Protein AF-A0A962BEX3-F1 (afdb_monomer_lite)

Foldseek 3Di:
DCCPPPPDDPVRVVVPDDQARDDCLVVLVVLLVCVVVDPDADAAEHEYEQQDAPVSVVVSVVSSVVSVHPDYHYDHYDQPPPPPPPVVVCVVVVNDDDDDDDDDDDDDDDDDDPDDPCRDTRRSPD

Sequence (126 aa):
SVQHLPFLTQEEKDVFKTAFEIDQRWIIEHAGDRTPFIDQAQSLNIFLPANVHKRDLHRIHWEAWKKGVKSLYYCRSKSIQRAESDASWKRSQGDAPVPERDKAPELGQQPTADAQPQYEECLACQ

Structure (mmCIF, N/CA/C/O backbone):
data_AF-A0A962BEX3-F1
#
_entry.id   AF-A0A962BEX3-F1
#
loop_
_atom_site.group_PDB
_atom_site.id
_atom_site.type_symbol
_atom_site.label_atom_id
_atom_site.label_alt_id
_atom_site.label_comp_id
_atom_site.label_asym_id
_atom_site.label_entity_id
_atom_site.label_seq_id
_atom_site.pdbx_PDB_ins_code
_atom_site.Cartn_x
_atom_site.Cartn_y
_atom_site.Cartn_z
_atom_site.occupancy
_atom_site.B_iso_or_equiv
_atom_site.auth_seq_id
_atom_site.auth_comp_id
_atom_site.auth_asym_id
_atom_site.auth_atom_id
_atom_site.pdbx_PDB_model_num
ATOM 1 N N . SER A 1 1 ? 15.154 -7.511 -10.119 1.00 91.06 1 SER A N 1
ATOM 2 C CA . SER A 1 1 ? 13.867 -7.933 -10.705 1.00 91.06 1 SER A CA 1
ATOM 3 C C . SER A 1 1 ? 14.115 -9.164 -11.551 1.00 91.06 1 SER A C 1
ATOM 5 O O . SER A 1 1 ? 15.117 -9.159 -12.251 1.00 91.06 1 SER A O 1
ATOM 7 N N . VAL A 1 2 ? 13.247 -10.179 -11.504 1.00 95.31 2 VAL A N 1
ATOM 8 C CA . VAL A 1 2 ? 13.325 -11.377 -12.371 1.00 95.31 2 VAL A CA 1
ATOM 9 C C . VAL A 1 2 ? 12.393 -11.302 -13.590 1.00 95.31 2 VAL A C 1
ATOM 11 O O . VAL A 1 2 ? 12.369 -12.213 -14.411 1.00 95.31 2 VAL A O 1
ATOM 14 N N . GLN A 1 3 ? 11.642 -10.204 -13.747 1.00 95.25 3 GLN A N 1
ATOM 15 C CA . GLN A 1 3 ? 10.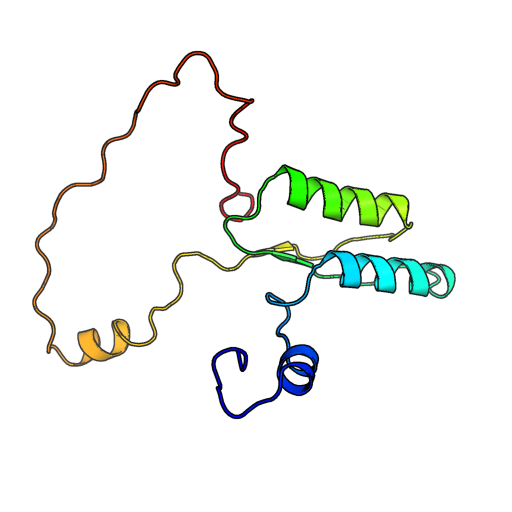585 -10.077 -14.763 1.00 95.25 3 GLN A CA 1
ATOM 16 C C . GLN A 1 3 ? 11.118 -10.166 -16.206 1.00 95.25 3 GLN A C 1
ATOM 18 O O . GLN A 1 3 ? 10.434 -10.652 -17.107 1.00 95.25 3 GLN A O 1
ATOM 23 N N . HIS A 1 4 ? 12.368 -9.747 -16.411 1.00 96.25 4 HIS A N 1
ATOM 24 C CA . HIS A 1 4 ? 13.049 -9.735 -17.706 1.00 96.25 4 HIS A CA 1
ATOM 25 C C . HIS A 1 4 ? 13.578 -11.111 -18.152 1.00 96.25 4 HIS A C 1
ATOM 27 O O . HIS A 1 4 ? 14.014 -11.243 -19.291 1.00 96.25 4 HIS A O 1
ATOM 33 N N . LEU A 1 5 ? 13.568 -12.130 -17.283 1.00 96.31 5 LEU A N 1
ATOM 34 C CA . LEU A 1 5 ? 14.119 -13.449 -17.600 1.00 96.31 5 LEU A CA 1
ATOM 35 C C . LEU A 1 5 ? 13.129 -14.237 -18.478 1.00 96.31 5 LEU A C 1
ATOM 37 O O . LEU A 1 5 ? 12.009 -14.497 -18.037 1.00 96.31 5 LEU A O 1
ATOM 41 N N . PRO A 1 6 ? 13.486 -14.620 -19.717 1.00 96.62 6 PRO A N 1
ATOM 42 C CA . PRO A 1 6 ? 12.539 -15.232 -20.653 1.00 96.62 6 PRO A CA 1
ATOM 43 C C . PRO A 1 6 ? 12.250 -16.709 -20.354 1.00 96.62 6 PRO A C 1
ATOM 45 O O . PRO A 1 6 ? 11.255 -17.236 -20.832 1.00 96.62 6 PRO A O 1
ATOM 48 N N . PHE A 1 7 ? 13.109 -17.373 -19.576 1.00 97.69 7 PHE A N 1
ATOM 49 C CA . PHE A 1 7 ? 12.975 -18.795 -19.249 1.00 97.69 7 PHE A CA 1
ATOM 50 C C . PHE A 1 7 ? 12.036 -19.074 -18.067 1.00 97.69 7 PHE A C 1
ATOM 52 O O . PHE A 1 7 ? 11.724 -20.232 -17.817 1.00 97.69 7 PHE A O 1
ATOM 59 N N . LEU A 1 8 ? 11.612 -18.037 -17.337 1.00 98.00 8 LEU A N 1
ATOM 60 C CA . LEU A 1 8 ? 10.632 -18.164 -16.262 1.00 98.00 8 LEU A CA 1
ATOM 61 C C . LEU A 1 8 ? 9.217 -18.021 -16.819 1.00 98.00 8 LEU A C 1
ATOM 63 O O . LEU A 1 8 ? 8.936 -17.120 -17.618 1.00 98.00 8 LEU A O 1
ATOM 67 N N . THR A 1 9 ? 8.322 -18.871 -16.337 1.00 98.31 9 THR A N 1
ATOM 68 C CA . THR A 1 9 ? 6.881 -18.766 -16.558 1.00 98.31 9 THR A CA 1
ATOM 69 C C . THR A 1 9 ? 6.308 -17.505 -15.900 1.00 98.31 9 THR A C 1
ATOM 71 O O . THR A 1 9 ? 6.938 -16.872 -15.047 1.00 98.31 9 THR A O 1
ATOM 74 N N . GLN A 1 10 ? 5.090 -17.118 -16.291 1.00 97.12 10 GLN A N 1
ATOM 75 C CA . GLN A 1 10 ? 4.422 -15.961 -15.689 1.00 97.12 10 GLN A CA 1
ATOM 76 C C . GLN A 1 10 ? 4.128 -16.181 -14.199 1.00 97.12 10 GLN A C 1
ATOM 78 O O . GLN A 1 10 ? 4.310 -15.262 -13.407 1.00 97.12 10 GLN A O 1
ATOM 83 N N . GLU A 1 11 ? 3.746 -17.401 -13.816 1.00 98.00 11 GLU A N 1
ATOM 84 C CA . GLU A 1 11 ? 3.490 -17.764 -12.421 1.00 98.00 11 GLU A CA 1
ATOM 85 C C . GLU A 1 11 ? 4.745 -17.587 -11.559 1.00 98.00 11 GLU A C 1
ATOM 87 O O . GLU A 1 11 ? 4.709 -16.892 -10.545 1.00 98.00 11 GLU A O 1
ATOM 92 N N . GLU A 1 12 ? 5.888 -18.118 -12.002 1.00 98.00 12 GLU A N 1
ATOM 93 C CA . GLU A 1 12 ? 7.161 -17.948 -11.292 1.00 98.00 12 GLU A CA 1
ATOM 94 C C . GLU A 1 12 ? 7.529 -16.465 -11.161 1.00 98.00 12 GLU A C 1
ATOM 96 O O . GLU A 1 12 ? 7.928 -15.999 -10.092 1.00 98.00 12 GLU A O 1
ATOM 101 N N . LYS A 1 13 ? 7.349 -15.681 -12.228 1.00 98.12 13 LYS A N 1
ATOM 102 C CA . LYS A 1 13 ? 7.589 -14.233 -12.193 1.00 98.12 13 LYS A CA 1
ATOM 103 C C . LYS A 1 13 ? 6.668 -13.510 -11.218 1.00 98.12 13 LYS A C 1
ATOM 105 O O . LYS A 1 13 ? 7.125 -12.583 -10.547 1.00 98.12 13 LYS A O 1
ATOM 110 N N . ASP A 1 14 ? 5.402 -13.906 -11.139 1.00 97.00 14 ASP A N 1
ATOM 111 C CA . ASP A 1 14 ? 4.421 -13.313 -10.234 1.00 97.00 14 ASP A CA 1
ATOM 112 C C . ASP A 1 14 ? 4.760 -13.599 -8.767 1.00 97.00 14 ASP A C 1
ATOM 114 O O . ASP A 1 14 ? 4.684 -12.684 -7.943 1.00 97.00 14 ASP A O 1
ATOM 118 N N . VAL A 1 15 ? 5.226 -14.815 -8.461 1.00 97.44 15 VAL A N 1
ATOM 119 C CA . VAL A 1 15 ? 5.696 -15.217 -7.123 1.00 97.44 15 VAL A CA 1
ATOM 120 C C . VAL A 1 15 ? 6.905 -14.388 -6.672 1.00 97.44 15 VAL A C 1
ATOM 122 O O . VAL A 1 15 ? 7.003 -14.017 -5.503 1.00 97.44 15 VAL A O 1
ATOM 125 N N . PHE A 1 16 ? 7.811 -14.043 -7.591 1.00 97.50 16 PHE A N 1
ATOM 126 C CA . PHE A 1 16 ? 9.047 -13.308 -7.289 1.00 97.50 16 PHE A CA 1
ATOM 127 C C . PHE A 1 16 ? 8.974 -11.794 -7.561 1.00 97.50 16 PHE A C 1
ATOM 129 O O . PHE A 1 16 ? 10.011 -11.136 -7.724 1.00 97.50 16 PHE A O 1
ATOM 136 N N . LYS A 1 17 ? 7.771 -11.204 -7.606 1.00 96.69 17 LYS A N 1
ATOM 137 C CA . LYS A 1 17 ? 7.617 -9.743 -7.696 1.00 96.69 17 LYS A CA 1
ATOM 138 C C . LYS A 1 17 ? 8.266 -9.048 -6.500 1.00 96.69 17 LYS A C 1
ATOM 140 O O . LYS A 1 17 ? 8.046 -9.389 -5.341 1.00 96.69 17 LYS A O 1
ATOM 145 N N . THR A 1 18 ? 9.061 -8.023 -6.785 1.00 95.31 18 THR A N 1
ATOM 146 C CA . THR A 1 18 ? 9.656 -7.157 -5.762 1.00 95.31 18 THR A CA 1
ATOM 147 C C . THR A 1 18 ? 8.624 -6.182 -5.192 1.00 95.31 18 THR A C 1
ATOM 149 O O . THR A 1 18 ? 7.577 -5.939 -5.789 1.00 95.31 18 THR A O 1
ATOM 152 N N . ALA A 1 19 ? 8.942 -5.537 -4.066 1.00 93.31 19 ALA A N 1
ATOM 153 C CA . ALA A 1 19 ? 8.035 -4.600 -3.394 1.00 93.31 19 ALA A CA 1
ATOM 154 C C . ALA A 1 19 ? 7.505 -3.462 -4.296 1.00 93.31 19 ALA A C 1
ATOM 156 O O . ALA A 1 19 ? 6.373 -3.033 -4.117 1.00 93.31 19 ALA A O 1
ATOM 157 N N . PHE A 1 20 ? 8.294 -3.004 -5.277 1.00 91.62 20 PHE A N 1
ATOM 158 C CA . PHE A 1 20 ? 7.891 -1.967 -6.242 1.00 91.62 20 PHE A CA 1
ATOM 159 C C . PHE A 1 20 ? 7.126 -2.504 -7.462 1.00 91.62 20 PHE A C 1
ATOM 161 O O . PHE A 1 20 ? 6.624 -1.713 -8.253 1.00 91.62 20 PHE A O 1
ATOM 168 N N . GLU A 1 21 ? 7.104 -3.821 -7.662 1.00 93.62 21 GLU A N 1
ATOM 169 C CA . GLU A 1 21 ? 6.383 -4.488 -8.757 1.00 93.62 21 GLU A CA 1
ATOM 170 C C . GLU A 1 21 ? 5.017 -5.012 -8.298 1.00 93.62 21 GLU A C 1
ATOM 172 O O . GLU A 1 21 ? 4.145 -5.275 -9.124 1.00 93.62 21 GLU A O 1
ATOM 177 N N . ILE A 1 22 ? 4.824 -5.158 -6.985 1.00 94.81 22 ILE A N 1
ATOM 178 C CA . ILE A 1 22 ? 3.535 -5.485 -6.380 1.00 94.81 22 ILE A CA 1
ATOM 179 C C . ILE A 1 22 ? 2.629 -4.251 -6.416 1.00 94.81 22 ILE A C 1
ATOM 181 O O . ILE A 1 22 ? 3.037 -3.137 -6.080 1.00 94.81 22 ILE A O 1
ATOM 185 N N . ASP A 1 23 ? 1.365 -4.461 -6.777 1.00 93.56 23 ASP A N 1
ATOM 186 C CA . ASP A 1 23 ? 0.332 -3.446 -6.613 1.00 93.56 23 ASP A CA 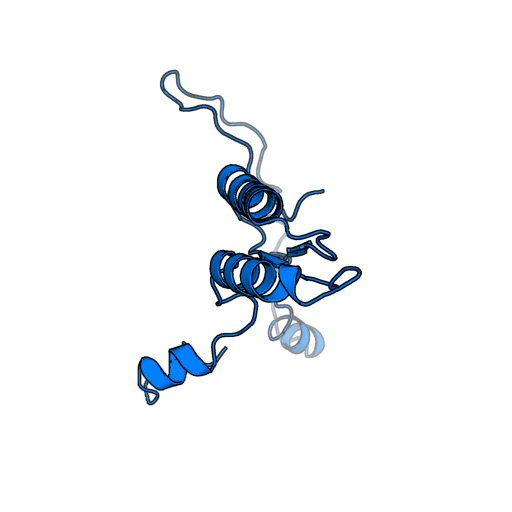1
ATOM 187 C C . ASP A 1 23 ? 0.050 -3.225 -5.123 1.00 93.56 23 ASP A C 1
ATOM 189 O O . ASP A 1 23 ? -0.399 -4.126 -4.411 1.00 93.56 23 ASP A O 1
ATOM 193 N N . GLN A 1 24 ? 0.307 -2.006 -4.651 1.00 95.31 24 GLN A N 1
ATOM 194 C CA . GLN A 1 24 ? 0.213 -1.660 -3.234 1.00 95.31 24 GLN A CA 1
ATOM 195 C C . GLN A 1 24 ? -1.209 -1.781 -2.676 1.00 95.31 24 GLN A C 1
ATOM 197 O O . GLN A 1 24 ? -1.368 -1.922 -1.466 1.00 95.31 24 GLN A O 1
ATOM 202 N N . ARG A 1 25 ? -2.244 -1.801 -3.526 1.00 95.12 25 ARG A N 1
ATOM 203 C CA . ARG A 1 25 ? -3.625 -2.064 -3.093 1.00 95.12 25 ARG A CA 1
ATOM 204 C C . ARG A 1 25 ? -3.769 -3.436 -2.444 1.00 95.12 25 ARG A C 1
ATOM 206 O O . ARG A 1 25 ? -4.466 -3.555 -1.444 1.00 95.12 25 ARG A O 1
ATOM 213 N N . TRP A 1 26 ? -3.039 -4.445 -2.926 1.00 97.06 26 TRP A N 1
ATOM 214 C CA . TRP A 1 26 ? -3.011 -5.757 -2.277 1.00 97.06 26 TRP A CA 1
ATOM 215 C C . TRP A 1 26 ? -2.391 -5.689 -0.886 1.00 97.06 26 TRP A C 1
ATOM 217 O O . TRP A 1 26 ? -2.895 -6.321 0.034 1.00 97.06 26 TRP A O 1
ATOM 227 N N . ILE A 1 27 ? -1.335 -4.897 -0.698 1.00 97.38 27 ILE A N 1
ATOM 228 C CA . ILE A 1 27 ? -0.725 -4.716 0.625 1.00 97.38 27 ILE A CA 1
ATOM 229 C C . ILE A 1 27 ? -1.731 -4.092 1.599 1.00 97.38 27 ILE A C 1
ATOM 231 O O . ILE A 1 27 ? -1.841 -4.546 2.737 1.00 97.38 27 ILE A O 1
ATOM 235 N N . ILE A 1 28 ? -2.501 -3.101 1.141 1.00 98.06 28 ILE A N 1
ATOM 236 C CA . ILE A 1 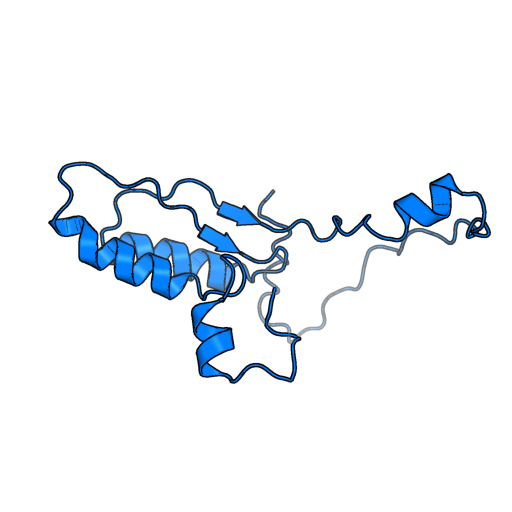28 ? -3.569 -2.479 1.931 1.00 98.06 28 ILE A CA 1
ATOM 237 C C . ILE A 1 28 ? -4.712 -3.460 2.225 1.00 98.06 28 ILE A C 1
ATOM 239 O O . ILE A 1 28 ? -5.189 -3.492 3.357 1.00 98.06 28 ILE A O 1
ATOM 243 N N . GLU A 1 29 ? -5.124 -4.274 1.249 1.00 97.88 29 GLU A N 1
ATOM 244 C CA . GLU A 1 29 ? -6.143 -5.321 1.414 1.00 97.88 29 GLU A CA 1
ATOM 245 C C . GLU A 1 29 ? -5.777 -6.257 2.570 1.00 97.88 29 GLU A C 1
ATOM 247 O O . GLU A 1 29 ? -6.479 -6.308 3.578 1.00 97.88 29 GLU A O 1
ATOM 252 N N . HIS A 1 30 ? -4.606 -6.891 2.480 1.00 98.12 30 HIS A N 1
ATOM 253 C CA . HIS A 1 30 ? -4.134 -7.851 3.477 1.00 98.12 30 HIS A CA 1
ATOM 254 C C . HIS A 1 30 ? -3.871 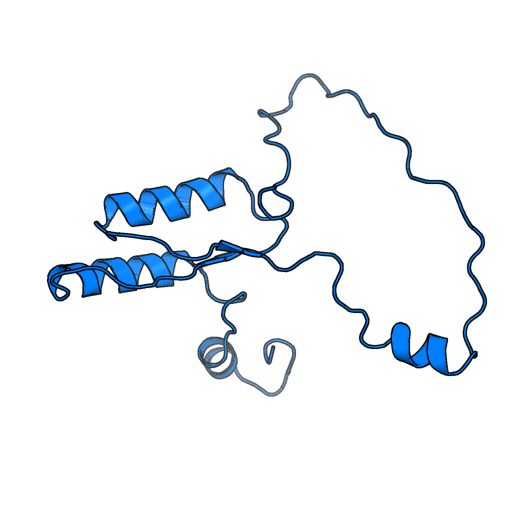-7.187 4.837 1.00 98.12 30 HIS A C 1
ATOM 256 O O . HIS A 1 30 ? -4.072 -7.798 5.889 1.00 98.12 30 HIS A O 1
ATOM 262 N N . ALA A 1 31 ? -3.415 -5.928 4.843 1.00 98.31 31 ALA A N 1
ATOM 263 C CA . ALA A 1 31 ? -3.255 -5.164 6.073 1.00 98.31 31 ALA A CA 1
ATOM 264 C C . ALA A 1 31 ? -4.604 -4.884 6.749 1.00 98.31 31 ALA A C 1
ATOM 266 O O . ALA A 1 31 ? -4.686 -4.975 7.976 1.00 98.31 31 ALA A O 1
ATOM 267 N N . GLY A 1 32 ? -5.644 -4.574 5.972 1.00 98.19 32 GLY A N 1
ATOM 268 C CA . GLY A 1 32 ? -7.016 -4.436 6.453 1.00 98.19 32 GLY A CA 1
ATOM 269 C C . GLY A 1 32 ? -7.522 -5.739 7.062 1.00 98.19 32 GLY A C 1
ATOM 270 O O . GLY A 1 32 ? -7.927 -5.742 8.221 1.00 98.19 32 GLY A O 1
ATOM 271 N N . ASP A 1 33 ? -7.379 -6.855 6.344 1.00 98.38 33 ASP A N 1
ATOM 272 C CA . ASP A 1 33 ? -7.866 -8.171 6.780 1.00 98.38 33 ASP A CA 1
ATOM 273 C C . ASP A 1 33 ? -7.253 -8.629 8.106 1.00 98.38 33 ASP A C 1
ATOM 275 O O . ASP A 1 33 ? -7.944 -9.190 8.956 1.00 98.38 33 ASP A O 1
ATOM 279 N N . ARG A 1 34 ? -5.959 -8.356 8.332 1.00 98.00 34 ARG A N 1
ATOM 280 C CA . ARG A 1 34 ? -5.304 -8.710 9.602 1.00 98.00 34 ARG A CA 1
ATOM 281 C C . ARG A 1 34 ? -5.588 -7.734 10.745 1.00 98.00 34 ARG A C 1
ATOM 283 O O . ARG A 1 34 ? -5.344 -8.077 11.898 1.00 98.00 34 ARG A O 1
ATOM 290 N N . THR A 1 35 ? -6.074 -6.523 10.460 1.00 98.12 35 THR A N 1
ATOM 291 C CA . THR A 1 35 ? -6.236 -5.460 11.470 1.00 98.12 35 THR A CA 1
ATOM 292 C C . THR A 1 35 ? -7.160 -5.838 12.639 1.00 98.12 35 THR A C 1
ATOM 294 O O . THR A 1 35 ? -6.781 -5.535 13.771 1.00 98.12 35 THR A O 1
ATOM 297 N N . PRO A 1 36 ? -8.309 -6.521 12.448 1.00 98.06 36 PRO A N 1
ATOM 298 C CA . PRO A 1 36 ? -9.166 -6.959 13.556 1.00 98.06 36 PRO A CA 1
ATOM 299 C C . PRO A 1 36 ? -8.480 -7.901 14.554 1.00 98.06 36 PRO A C 1
ATOM 301 O O . PRO A 1 36 ? -8.919 -8.005 15.695 1.00 98.06 36 PRO A O 1
ATOM 304 N N . PHE A 1 37 ? -7.402 -8.571 14.140 1.00 98.19 37 PHE A N 1
ATOM 305 C CA . PHE A 1 37 ? -6.642 -9.515 14.960 1.00 98.19 37 PHE A CA 1
ATOM 306 C C . PHE A 1 37 ? -5.416 -8.875 15.639 1.00 98.19 37 PHE A C 1
ATOM 308 O O . PHE A 1 37 ? -4.637 -9.578 16.277 1.00 98.19 37 PHE A O 1
ATOM 315 N N . ILE A 1 38 ? -5.227 -7.556 15.497 1.00 97.81 38 ILE A N 1
ATOM 316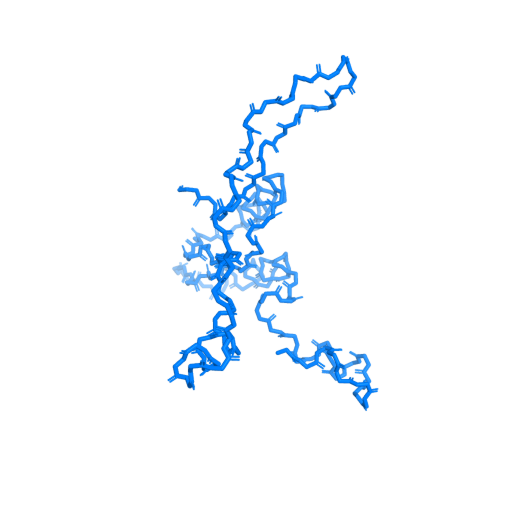 C CA . ILE A 1 38 ? -4.119 -6.792 16.087 1.00 97.81 38 ILE A CA 1
ATOM 317 C C . ILE A 1 38 ? -4.696 -5.772 17.076 1.00 97.81 38 ILE A C 1
ATOM 319 O O . ILE A 1 38 ? -5.449 -4.868 16.701 1.00 97.81 38 ILE A O 1
ATOM 323 N N . ASP A 1 39 ? -4.312 -5.887 18.345 1.00 97.12 39 ASP A N 1
ATOM 324 C CA . ASP A 1 39 ? -4.763 -5.013 19.434 1.00 97.12 39 ASP A CA 1
ATOM 325 C C . ASP A 1 39 ? -4.300 -3.553 19.243 1.00 97.12 39 ASP A C 1
ATOM 327 O O . ASP A 1 39 ? -5.104 -2.620 19.325 1.00 97.12 39 ASP A O 1
ATOM 331 N N . GLN A 1 40 ? -3.037 -3.355 18.864 1.00 97.69 40 GLN A N 1
ATOM 332 C CA . GLN A 1 40 ? -2.419 -2.063 18.565 1.00 97.69 40 GLN A CA 1
ATOM 333 C C . GLN A 1 40 ? -2.373 -1.812 17.055 1.00 97.69 40 GLN A C 1
ATOM 335 O O . GLN A 1 40 ? -3.404 -1.887 16.404 1.00 97.69 40 GLN A O 1
ATOM 340 N N . ALA A 1 41 ? -1.215 -1.501 16.472 1.00 97.19 41 ALA A N 1
ATOM 341 C CA . ALA A 1 41 ? -1.053 -1.204 15.053 1.00 97.19 41 ALA A CA 1
ATOM 342 C C . ALA A 1 41 ? 0.058 -2.056 14.421 1.00 97.19 41 ALA A C 1
ATOM 344 O O . ALA A 1 41 ? 0.689 -2.886 15.069 1.00 97.19 41 ALA A O 1
ATOM 345 N N . GLN A 1 42 ? 0.284 -1.848 13.128 1.00 97.75 42 GLN A N 1
ATOM 346 C CA . GLN A 1 42 ? 1.241 -2.587 12.311 1.00 97.75 42 GLN A CA 1
ATOM 347 C C . GLN A 1 42 ? 2.087 -1.597 11.510 1.00 97.75 42 GLN A C 1
ATOM 349 O O . GLN A 1 42 ? 1.551 -0.701 10.862 1.00 97.75 42 GLN A O 1
ATOM 354 N N . SER A 1 43 ? 3.408 -1.762 11.525 1.00 97.88 43 SER A N 1
ATOM 355 C CA . SER A 1 43 ? 4.310 -0.925 10.727 1.00 97.88 43 SER A CA 1
ATOM 356 C C . SER A 1 43 ? 4.203 -1.301 9.250 1.00 97.88 43 SER A C 1
ATOM 358 O O . SER A 1 43 ? 4.853 -2.242 8.792 1.00 97.88 43 SER A O 1
ATOM 360 N N . LEU A 1 44 ? 3.366 -0.578 8.504 1.00 97.81 44 LEU A N 1
ATOM 361 C CA . LEU A 1 44 ? 3.089 -0.862 7.098 1.00 97.81 44 LEU A CA 1
ATOM 362 C C . LEU A 1 44 ? 3.799 0.132 6.174 1.00 97.81 44 LEU A C 1
ATOM 364 O O . LEU A 1 44 ? 3.436 1.303 6.119 1.00 97.81 44 LEU A O 1
ATOM 368 N N . ASN A 1 45 ? 4.799 -0.336 5.429 1.00 96.94 45 ASN A N 1
ATOM 369 C CA . ASN A 1 45 ? 5.436 0.455 4.375 1.00 96.94 45 ASN A CA 1
ATOM 370 C C . ASN A 1 45 ? 4.694 0.270 3.048 1.00 96.94 45 ASN A C 1
ATOM 372 O O . ASN A 1 45 ? 4.308 -0.851 2.719 1.00 96.94 45 ASN A O 1
ATOM 376 N N . ILE A 1 46 ? 4.580 1.343 2.265 1.00 95.31 46 ILE A N 1
ATOM 377 C CA . ILE A 1 46 ? 4.103 1.305 0.877 1.00 95.31 46 ILE A CA 1
ATOM 378 C C . ILE A 1 46 ? 5.231 1.720 -0.067 1.00 95.31 46 ILE A C 1
ATOM 380 O O . ILE A 1 46 ? 6.049 2.577 0.267 1.00 95.31 46 ILE A O 1
ATOM 384 N N . PHE A 1 47 ? 5.284 1.104 -1.241 1.00 93.94 47 PHE A N 1
ATOM 385 C CA . PHE A 1 47 ? 6.340 1.290 -2.232 1.00 93.94 47 PHE A CA 1
ATOM 386 C C . PHE A 1 47 ? 5.730 1.794 -3.533 1.00 93.94 47 PHE A C 1
ATOM 388 O O . PHE A 1 47 ? 4.989 1.075 -4.197 1.00 93.94 47 PHE A O 1
ATOM 395 N N . LEU A 1 48 ? 6.032 3.034 -3.902 1.00 90.44 48 LEU A N 1
ATOM 396 C CA . LEU A 1 48 ? 5.462 3.673 -5.083 1.00 90.44 48 LEU A CA 1
ATOM 397 C C . LEU A 1 48 ? 6.563 4.113 -6.047 1.00 90.44 48 LEU A C 1
ATOM 399 O O . LEU A 1 48 ? 7.654 4.498 -5.618 1.00 90.44 48 LEU A O 1
ATOM 403 N N . PRO A 1 49 ? 6.328 4.041 -7.365 1.00 86.50 49 PRO A N 1
ATOM 404 C CA . PRO A 1 49 ? 7.255 4.622 -8.322 1.00 86.50 49 PRO A CA 1
ATOM 405 C C . PRO A 1 49 ? 7.299 6.145 -8.141 1.00 86.50 49 PRO A C 1
ATOM 407 O O . PRO A 1 49 ? 6.335 6.747 -7.666 1.00 86.50 49 PRO A O 1
ATOM 410 N N . ALA A 1 50 ? 8.423 6.770 -8.505 1.00 81.50 50 ALA A N 1
ATOM 411 C CA . ALA A 1 50 ? 8.600 8.212 -8.323 1.00 81.50 50 ALA A CA 1
ATOM 412 C C . ALA A 1 50 ? 7.491 9.008 -9.013 1.00 81.50 50 ALA A C 1
ATOM 414 O O . ALA A 1 50 ? 6.937 9.894 -8.385 1.00 81.50 50 ALA A O 1
ATOM 415 N N . ASN A 1 51 ? 7.136 8.618 -10.240 1.00 80.31 51 ASN A N 1
ATOM 416 C CA . ASN A 1 51 ? 6.142 9.244 -11.111 1.00 80.31 51 ASN A CA 1
ATOM 417 C C . ASN A 1 51 ? 4.695 8.781 -10.844 1.00 80.31 51 ASN A C 1
ATOM 419 O O . ASN A 1 51 ? 3.861 8.775 -11.751 1.00 80.31 51 ASN A O 1
ATOM 423 N N . VAL A 1 52 ? 4.379 8.328 -9.625 1.00 86.38 52 VAL A N 1
ATOM 424 C CA . VAL A 1 52 ? 3.010 7.918 -9.282 1.00 86.38 52 VAL A CA 1
ATOM 425 C C . VAL A 1 52 ? 2.047 9.104 -9.403 1.00 86.38 52 VAL A C 1
ATOM 427 O O . VAL A 1 52 ? 2.313 10.201 -8.917 1.00 86.38 52 VAL A O 1
ATOM 430 N N . HIS A 1 53 ? 0.883 8.897 -10.014 1.00 87.44 53 HIS A N 1
ATOM 431 C CA . HIS A 1 53 ? -0.114 9.958 -10.100 1.00 87.44 53 HIS A CA 1
ATOM 432 C C . HIS A 1 53 ? -0.701 10.261 -8.708 1.00 87.44 53 HIS A C 1
ATOM 434 O O . HIS A 1 53 ? -1.079 9.352 -7.964 1.00 87.44 53 HIS A O 1
ATOM 440 N N . LYS A 1 54 ? -0.857 11.546 -8.361 1.00 86.56 54 LYS A N 1
ATOM 441 C CA . LYS A 1 54 ? -1.380 11.996 -7.051 1.00 86.56 54 LYS A CA 1
ATOM 442 C C . LYS A 1 54 ? -2.740 11.377 -6.698 1.00 86.56 54 LYS A C 1
ATOM 444 O O . LYS A 1 54 ? -2.976 11.017 -5.549 1.00 86.56 54 LYS A O 1
ATOM 449 N N . ARG A 1 55 ? -3.618 11.181 -7.690 1.00 90.06 55 ARG A N 1
ATOM 450 C CA . ARG A 1 55 ? -4.895 10.452 -7.524 1.00 90.06 55 ARG A CA 1
ATOM 451 C C . ARG A 1 55 ? -4.695 9.024 -7.011 1.00 90.06 55 ARG A C 1
ATOM 453 O O . ARG A 1 55 ? -5.454 8.584 -6.155 1.00 90.06 55 ARG A O 1
ATOM 460 N N . ASP A 1 56 ? -3.714 8.299 -7.541 1.00 90.19 56 ASP A N 1
ATOM 461 C CA . ASP A 1 56 ? -3.474 6.908 -7.154 1.00 90.19 56 ASP A CA 1
ATOM 462 C C . ASP A 1 56 ? -2.823 6.834 -5.771 1.00 90.19 56 ASP A C 1
ATOM 464 O O . ASP A 1 56 ? -3.243 6.023 -4.948 1.00 90.19 56 ASP A O 1
ATOM 468 N N . LEU A 1 57 ? -1.897 7.753 -5.471 1.00 92.06 57 LEU A N 1
ATOM 469 C CA . LEU A 1 57 ? -1.365 7.943 -4.119 1.00 92.06 57 LEU A CA 1
ATOM 470 C C . LEU A 1 57 ? -2.497 8.190 -3.109 1.00 92.06 57 LEU A C 1
ATOM 472 O O . LEU A 1 57 ? -2.582 7.494 -2.097 1.00 92.06 57 LEU A O 1
ATOM 476 N N . HIS A 1 58 ? -3.387 9.144 -3.400 1.00 94.38 58 HIS A N 1
ATOM 477 C CA . HIS A 1 58 ? -4.542 9.448 -2.559 1.00 94.38 58 HIS A CA 1
ATOM 478 C C . HIS A 1 58 ? -5.456 8.231 -2.400 1.00 94.38 58 HIS A C 1
ATOM 480 O O . HIS A 1 58 ? -5.852 7.911 -1.283 1.00 94.38 58 HIS A O 1
ATOM 486 N N . ARG A 1 59 ? -5.765 7.518 -3.493 1.00 95.19 59 ARG A N 1
ATOM 487 C CA . ARG A 1 59 ? -6.626 6.330 -3.448 1.00 95.19 59 ARG A CA 1
ATOM 488 C C . ARG A 1 59 ? -6.068 5.260 -2.509 1.00 95.19 59 ARG A C 1
ATOM 490 O O . ARG A 1 59 ? -6.835 4.725 -1.722 1.00 95.19 59 ARG A O 1
ATOM 497 N N . ILE A 1 60 ? -4.761 4.999 -2.536 1.00 95.75 60 ILE A N 1
ATOM 498 C CA . ILE A 1 60 ? -4.119 4.014 -1.647 1.00 95.75 60 ILE A CA 1
ATOM 499 C C . ILE A 1 60 ? -4.281 4.406 -0.172 1.00 95.75 60 ILE A C 1
ATOM 501 O O . ILE A 1 60 ? -4.655 3.574 0.653 1.00 95.75 60 ILE A O 1
ATOM 505 N N . HIS A 1 61 ? -4.048 5.677 0.166 1.00 96.69 61 HIS A N 1
ATOM 506 C CA . HIS A 1 61 ? -4.203 6.165 1.541 1.00 96.69 61 HIS A CA 1
ATOM 507 C C . HIS A 1 61 ? -5.671 6.148 1.989 1.00 96.69 61 HIS A C 1
ATOM 509 O O . HIS A 1 61 ? -5.983 5.740 3.107 1.00 96.69 61 HIS A O 1
ATOM 515 N N . TRP A 1 62 ? -6.578 6.543 1.097 1.00 97.62 62 TRP A N 1
ATOM 516 C CA . TRP A 1 62 ? -8.017 6.510 1.333 1.00 97.62 62 TRP A CA 1
ATOM 517 C C . TRP A 1 62 ? -8.534 5.086 1.564 1.00 97.62 62 TRP A C 1
ATOM 519 O O . TRP A 1 62 ? -9.310 4.852 2.488 1.00 97.62 62 TRP A O 1
ATOM 529 N N . GLU A 1 63 ? -8.090 4.118 0.760 1.00 97.69 63 GLU A N 1
ATOM 530 C CA . GLU A 1 63 ? -8.439 2.705 0.923 1.00 97.69 63 GLU A CA 1
ATOM 531 C C . GLU A 1 63 ? -7.925 2.142 2.252 1.00 97.69 63 GLU A C 1
ATOM 533 O O . GLU A 1 63 ? -8.663 1.417 2.920 1.00 97.69 63 GLU A O 1
ATOM 538 N N . ALA A 1 64 ? -6.717 2.526 2.680 1.00 98.00 64 ALA A N 1
ATOM 539 C CA . ALA A 1 64 ? -6.166 2.125 3.974 1.00 98.00 64 ALA A CA 1
ATOM 540 C C . ALA A 1 64 ? -7.042 2.608 5.139 1.00 98.00 64 ALA A C 1
ATOM 542 O O . ALA A 1 64 ? -7.425 1.807 5.995 1.00 98.00 64 ALA A O 1
ATOM 543 N N . TRP A 1 65 ? -7.433 3.887 5.122 1.00 98.00 65 TRP A N 1
ATOM 544 C CA . TRP A 1 65 ? -8.367 4.445 6.102 1.00 98.00 65 TRP A CA 1
ATOM 545 C C . TRP A 1 65 ? -9.720 3.726 6.071 1.00 98.00 65 TRP A C 1
ATOM 547 O O . TRP A 1 65 ? -10.212 3.284 7.109 1.00 98.00 65 TRP A O 1
ATOM 557 N N . LYS A 1 66 ? -10.297 3.540 4.878 1.00 98.12 66 LYS A N 1
ATOM 558 C CA . LYS A 1 66 ? -11.604 2.891 4.706 1.00 98.12 66 LYS A CA 1
ATOM 559 C C . LYS A 1 66 ? -11.618 1.448 5.226 1.00 98.12 66 LYS A C 1
ATOM 561 O O . LYS A 1 66 ? -12.643 0.997 5.728 1.00 98.12 66 LYS A O 1
ATOM 566 N N . LYS A 1 67 ? -10.499 0.728 5.114 1.00 97.31 67 LYS A N 1
ATOM 567 C CA . LYS A 1 67 ? -10.329 -0.646 5.617 1.00 97.31 67 LYS A CA 1
ATOM 568 C C . LYS A 1 67 ? -9.952 -0.731 7.097 1.00 97.31 67 LYS A C 1
ATOM 570 O O . LYS A 1 67 ? -9.759 -1.828 7.610 1.00 97.31 67 LYS A O 1
ATOM 575 N N . GLY A 1 68 ? -9.848 0.402 7.786 1.00 97.31 68 GLY A N 1
ATOM 576 C CA . GLY A 1 68 ? -9.534 0.449 9.209 1.00 97.31 68 GLY A CA 1
ATOM 577 C C . GLY A 1 68 ? -8.055 0.247 9.535 1.00 97.31 68 GLY A C 1
ATOM 578 O O . GLY A 1 68 ? -7.731 0.053 10.704 1.00 97.31 68 GLY A O 1
ATOM 579 N N . VAL A 1 69 ? -7.146 0.313 8.552 1.00 98.06 69 VAL A N 1
ATOM 580 C CA . VAL A 1 69 ? -5.700 0.243 8.808 1.00 98.06 69 VAL A CA 1
ATOM 581 C C . VAL A 1 69 ? -5.305 1.417 9.706 1.00 98.06 69 VAL A C 1
ATOM 583 O O . VAL A 1 69 ? -5.443 2.580 9.333 1.00 98.06 69 VAL A O 1
ATOM 586 N N . LYS A 1 70 ? -4.815 1.105 10.911 1.00 97.75 70 LYS A N 1
ATOM 587 C CA . LYS A 1 70 ? -4.606 2.092 11.985 1.00 97.75 70 LYS A CA 1
ATOM 588 C C . LYS A 1 70 ? -3.447 3.062 11.723 1.00 97.75 70 LYS A C 1
ATOM 590 O O . LYS A 1 70 ? -3.472 4.178 12.233 1.00 97.75 70 LYS A O 1
ATOM 595 N N . SER A 1 71 ? -2.433 2.656 10.957 1.00 97.00 71 SER A N 1
ATOM 596 C CA . SER A 1 71 ? -1.310 3.520 10.575 1.00 97.00 71 SER A CA 1
ATOM 597 C C . SER A 1 71 ? -0.612 3.050 9.295 1.00 97.00 71 SER A C 1
ATOM 599 O O . SER A 1 71 ? -0.618 1.867 8.953 1.00 97.00 71 SER A O 1
ATOM 601 N N . LEU A 1 72 ? 0.019 4.001 8.602 1.00 97.38 72 LEU A N 1
ATOM 602 C CA . LEU A 1 72 ? 1.004 3.767 7.545 1.00 97.38 72 LEU A CA 1
ATOM 603 C C . LEU A 1 72 ? 2.353 4.299 8.031 1.00 97.38 72 LEU A C 1
ATOM 605 O O . LEU A 1 72 ? 2.394 5.293 8.754 1.00 97.38 72 LEU A O 1
ATOM 609 N N . TYR A 1 73 ? 3.441 3.626 7.664 1.00 96.19 73 TYR A N 1
ATOM 610 C CA . TYR A 1 73 ? 4.780 3.955 8.141 1.00 96.19 73 TYR A CA 1
ATOM 611 C C . TYR A 1 73 ? 5.565 4.785 7.119 1.00 96.19 73 TYR A C 1
ATOM 613 O O . TYR A 1 73 ? 5.427 6.004 7.102 1.00 96.19 73 TYR A O 1
ATOM 621 N N . TYR A 1 74 ? 6.370 4.167 6.248 1.00 94.81 74 TYR A N 1
ATOM 622 C CA . TYR A 1 74 ? 7.049 4.896 5.174 1.00 94.81 74 TYR A CA 1
ATOM 623 C C . TYR A 1 74 ? 6.335 4.749 3.834 1.00 94.81 74 TYR A C 1
ATOM 625 O O . TYR A 1 74 ? 6.035 3.637 3.397 1.00 94.81 74 TYR A O 1
ATOM 633 N N . CYS A 1 75 ? 6.200 5.871 3.126 1.00 91.69 75 CYS A N 1
ATOM 634 C CA . CYS A 1 75 ? 6.019 5.886 1.681 1.00 91.69 75 CYS A CA 1
ATOM 635 C C . CYS A 1 75 ? 7.401 5.882 1.017 1.00 91.69 75 CYS A C 1
ATOM 637 O O . CYS A 1 75 ? 8.133 6.870 1.051 1.00 91.69 75 CYS A O 1
ATOM 639 N N . ARG A 1 76 ? 7.803 4.734 0.472 1.00 89.19 76 ARG A N 1
ATOM 640 C CA . ARG A 1 76 ? 9.098 4.542 -0.181 1.00 89.19 76 ARG A CA 1
ATOM 641 C C . ARG A 1 76 ? 8.953 4.799 -1.673 1.00 89.19 76 ARG A C 1
ATOM 643 O O . ARG A 1 76 ? 8.276 4.047 -2.369 1.00 89.19 76 ARG A O 1
ATOM 650 N N . SER A 1 77 ? 9.638 5.821 -2.163 1.00 84.12 77 SER A N 1
ATOM 651 C CA . SER A 1 77 ? 9.769 6.097 -3.588 1.00 84.12 77 SER A CA 1
ATOM 652 C C . SER A 1 77 ? 11.116 5.607 -4.121 1.00 84.12 77 SER A C 1
ATOM 654 O O . SER A 1 77 ? 12.134 5.624 -3.423 1.00 84.12 77 SER A O 1
ATOM 656 N N . LYS A 1 78 ? 11.147 5.164 -5.381 1.00 71.12 78 LYS A N 1
ATOM 657 C CA . LYS A 1 78 ? 12.410 5.081 -6.131 1.00 71.12 78 LYS A CA 1
ATOM 658 C C . LYS A 1 78 ? 12.781 6.492 -6.570 1.00 71.12 78 LYS A C 1
ATOM 660 O O . LYS A 1 78 ? 11.941 7.156 -7.165 1.00 71.12 78 LYS A O 1
ATOM 665 N N . SER A 1 79 ? 14.013 6.944 -6.337 1.00 61.91 79 SER A N 1
ATOM 666 C CA . SER A 1 79 ? 14.484 8.150 -7.022 1.00 61.91 79 SER A CA 1
ATOM 667 C C . SER A 1 79 ? 14.664 7.836 -8.508 1.00 61.91 79 SER A C 1
ATOM 669 O O . SER A 1 79 ? 15.190 6.782 -8.867 1.00 61.91 79 SER A O 1
ATOM 671 N N . ILE A 1 80 ? 14.256 8.757 -9.384 1.00 57.19 80 ILE A N 1
ATOM 672 C CA . ILE A 1 80 ? 14.524 8.657 -10.830 1.00 57.19 80 ILE A CA 1
ATOM 673 C C . ILE A 1 80 ? 16.047 8.632 -11.108 1.00 57.19 80 ILE A C 1
ATOM 675 O O . ILE A 1 80 ? 16.484 8.103 -12.123 1.00 57.19 80 ILE A O 1
ATOM 679 N N . GLN A 1 81 ? 16.871 9.131 -10.177 1.00 50.31 81 GLN A N 1
ATOM 680 C CA . GLN A 1 81 ? 18.315 9.345 -10.343 1.00 50.31 81 GLN A CA 1
ATOM 681 C C . GLN A 1 81 ? 19.256 8.281 -9.747 1.00 50.31 81 GLN A C 1
ATOM 683 O O . GLN A 1 81 ? 20.448 8.547 -9.608 1.00 50.31 81 GLN A O 1
ATOM 688 N N . ARG A 1 82 ? 18.812 7.067 -9.404 1.00 48.81 82 ARG A N 1
ATOM 689 C CA . ARG A 1 82 ? 19.769 6.002 -9.035 1.00 48.81 82 ARG A CA 1
ATOM 690 C C . ARG A 1 82 ? 19.713 4.795 -9.957 1.00 48.81 82 ARG A C 1
ATOM 692 O O . ARG A 1 82 ? 19.095 3.781 -9.654 1.00 48.81 82 ARG A O 1
ATOM 699 N N . ALA A 1 83 ? 20.490 4.922 -11.030 1.00 43.47 83 ALA A N 1
ATOM 700 C CA . ALA A 1 83 ? 21.209 3.834 -11.681 1.00 43.47 83 ALA A CA 1
ATOM 701 C C . ALA A 1 83 ? 22.623 4.318 -12.072 1.00 43.47 83 ALA A C 1
ATOM 703 O O . ALA A 1 83 ? 23.032 4.253 -13.227 1.00 43.47 83 ALA A O 1
ATOM 704 N N . GLU A 1 84 ? 23.396 4.829 -11.108 1.00 50.88 84 GLU A N 1
ATOM 705 C CA . GLU A 1 84 ? 24.858 4.843 -11.246 1.00 50.88 84 GLU A CA 1
ATOM 706 C C . GLU A 1 84 ? 25.388 3.444 -10.920 1.00 50.88 84 GLU A C 1
ATOM 708 O O . GLU A 1 84 ? 25.908 3.211 -9.833 1.00 50.88 84 GLU A O 1
ATOM 713 N N . SER A 1 85 ? 25.204 2.485 -11.828 1.00 60.62 85 SER A N 1
ATOM 714 C CA . SER A 1 85 ? 25.795 1.149 -11.655 1.00 60.62 85 SER A CA 1
ATOM 715 C C . SER A 1 85 ? 26.670 0.681 -12.817 1.00 60.62 85 SER A C 1
ATOM 717 O O . SER A 1 85 ? 27.518 -0.162 -12.577 1.00 60.62 85 SER A O 1
ATOM 719 N N . ASP A 1 86 ? 26.603 1.307 -13.999 1.00 54.03 86 ASP A N 1
ATOM 720 C CA . ASP A 1 86 ? 27.584 1.070 -15.083 1.00 54.03 86 ASP A CA 1
ATOM 721 C C . ASP A 1 86 ? 28.376 2.331 -15.477 1.00 54.03 86 ASP A C 1
ATOM 723 O O . ASP A 1 86 ? 29.552 2.261 -15.841 1.00 54.03 86 ASP A O 1
ATOM 727 N N . ALA A 1 87 ? 27.763 3.515 -15.375 1.00 52.19 87 ALA A N 1
ATOM 728 C CA . ALA A 1 87 ? 28.393 4.782 -15.763 1.00 52.19 87 ALA A CA 1
ATOM 729 C C . ALA A 1 87 ? 29.429 5.295 -14.743 1.00 52.19 87 ALA A C 1
ATOM 731 O O . ALA A 1 87 ? 30.341 6.040 -15.102 1.00 52.19 87 ALA A O 1
ATOM 732 N N . SER A 1 88 ? 29.302 4.932 -13.463 1.00 50.88 88 SER A N 1
ATOM 733 C CA . SER A 1 88 ? 30.274 5.276 -12.413 1.00 50.88 88 SER A CA 1
ATOM 734 C C . SER A 1 88 ? 31.560 4.453 -12.551 1.00 50.88 88 SER A C 1
ATOM 736 O O . SER A 1 88 ? 32.644 5.028 -12.516 1.00 50.88 88 SER A O 1
ATOM 738 N N . TRP A 1 89 ? 31.441 3.150 -12.830 1.00 48.91 89 TRP A N 1
ATOM 739 C CA . TRP A 1 89 ? 32.575 2.250 -13.073 1.00 48.91 89 TRP A CA 1
ATOM 740 C C . TRP A 1 89 ? 33.392 2.641 -14.316 1.00 48.91 89 TRP A C 1
ATOM 742 O O . TRP A 1 89 ? 34.621 2.720 -14.261 1.00 48.91 89 TRP A O 1
ATOM 752 N N . LYS A 1 90 ? 32.721 2.973 -15.430 1.00 51.56 90 LYS A N 1
ATOM 753 C CA . LYS A 1 90 ? 33.400 3.433 -16.656 1.00 51.56 90 LYS A CA 1
ATOM 754 C C . LYS A 1 90 ? 34.095 4.790 -16.482 1.00 51.56 90 LYS A C 1
ATOM 756 O O . LYS A 1 90 ? 35.165 4.995 -17.044 1.00 51.56 90 LYS A O 1
ATOM 761 N N . ARG A 1 91 ? 33.547 5.694 -15.656 1.00 52.88 91 ARG A N 1
ATOM 762 C CA . ARG A 1 91 ? 34.194 6.980 -15.322 1.00 52.88 91 ARG A CA 1
ATOM 763 C C . ARG A 1 91 ? 35.432 6.815 -14.441 1.00 52.88 91 ARG A C 1
ATOM 765 O O . ARG A 1 91 ? 36.394 7.545 -14.641 1.00 52.88 91 ARG A O 1
ATOM 772 N N . SER A 1 92 ? 35.450 5.844 -13.525 1.00 53.84 92 SER A N 1
ATOM 773 C CA . SER A 1 92 ? 36.645 5.543 -12.720 1.00 53.84 92 SER A CA 1
ATOM 774 C C . SER A 1 92 ? 37.804 4.932 -13.517 1.00 53.84 92 SER A C 1
ATOM 776 O O . SER A 1 92 ? 38.932 4.972 -13.038 1.00 53.84 92 SER A O 1
ATOM 778 N N . GLN A 1 93 ? 37.550 4.401 -14.720 1.00 53.34 93 GLN A N 1
ATOM 779 C CA . GLN A 1 93 ? 38.588 3.852 -15.605 1.00 53.34 93 GLN A CA 1
ATOM 780 C C . GLN A 1 93 ? 39.047 4.818 -16.714 1.00 53.34 93 GLN A C 1
ATOM 782 O O . GLN A 1 93 ? 39.927 4.466 -17.486 1.00 53.34 93 GLN A O 1
ATOM 787 N N . GLY A 1 94 ? 38.510 6.044 -16.782 1.00 51.66 94 GLY A N 1
ATOM 788 C CA . GLY A 1 94 ? 38.996 7.081 -17.707 1.00 51.66 94 GLY A CA 1
ATOM 789 C C . GLY A 1 94 ? 38.611 6.915 -19.186 1.00 51.66 94 GLY A C 1
ATOM 790 O O . GLY A 1 94 ? 38.994 7.753 -19.994 1.00 51.66 94 GLY A O 1
ATOM 791 N N . ASP A 1 95 ? 37.812 5.908 -19.543 1.00 55.12 95 ASP A N 1
ATOM 792 C CA . ASP A 1 95 ? 37.515 5.539 -20.942 1.00 55.12 95 ASP A CA 1
ATOM 793 C C . ASP A 1 95 ? 36.236 6.177 -21.531 1.00 55.12 95 ASP A C 1
ATOM 795 O O . ASP A 1 95 ? 35.666 5.677 -22.502 1.00 55.12 95 ASP A O 1
ATOM 799 N N . ALA A 1 96 ? 35.742 7.288 -20.972 1.00 51.00 96 ALA A N 1
ATOM 800 C CA . ALA A 1 96 ? 34.568 7.985 -21.509 1.00 51.00 96 ALA A CA 1
ATOM 801 C C . ALA A 1 96 ? 34.899 9.437 -21.908 1.00 51.00 96 ALA A C 1
ATOM 803 O O . ALA A 1 96 ? 35.401 10.186 -21.065 1.00 51.00 96 ALA A O 1
ATOM 804 N N . PRO A 1 97 ? 34.584 9.874 -23.147 1.00 50.50 97 PRO A N 1
ATOM 805 C CA . PRO A 1 97 ? 34.712 11.275 -23.521 1.00 50.50 97 PRO A CA 1
ATOM 806 C C . PRO A 1 97 ? 33.759 12.132 -22.682 1.00 50.50 97 PRO A C 1
ATOM 808 O O . PRO A 1 97 ? 32.602 11.767 -22.463 1.00 50.50 97 PRO A O 1
ATOM 811 N N . VAL A 1 98 ? 34.257 13.273 -22.206 1.00 45.00 98 VAL A N 1
ATOM 812 C CA . VAL A 1 98 ? 33.485 14.262 -21.445 1.00 45.00 98 VAL A CA 1
ATOM 813 C C . VAL A 1 98 ? 32.414 14.856 -22.368 1.00 45.00 98 VAL A C 1
ATOM 815 O O . VAL A 1 98 ? 32.785 15.441 -23.385 1.00 45.00 98 VAL A O 1
ATOM 818 N N . PRO A 1 99 ? 31.107 14.737 -22.066 1.00 46.38 99 PRO A N 1
ATOM 819 C CA . PRO A 1 99 ? 30.098 15.426 -22.852 1.00 46.38 99 PRO A CA 1
ATOM 820 C C . PRO A 1 99 ? 30.127 16.923 -22.520 1.00 46.38 99 PRO A C 1
ATOM 822 O O . PRO A 1 99 ? 30.168 17.330 -21.354 1.00 46.38 99 PRO A O 1
ATOM 825 N N . GLU A 1 100 ? 30.137 17.731 -23.574 1.00 40.06 100 GLU A N 1
ATOM 826 C CA . GLU A 1 100 ? 30.056 19.186 -23.539 1.00 40.06 100 GLU A CA 1
ATOM 827 C C . GLU A 1 100 ? 28.746 19.624 -22.860 1.00 40.06 100 GLU A C 1
ATOM 829 O O . GLU A 1 100 ? 27.705 18.979 -22.995 1.00 40.06 100 GLU A O 1
ATOM 834 N N . ARG A 1 101 ? 28.810 20.681 -22.039 1.00 43.81 101 ARG A N 1
ATOM 835 C CA . ARG A 1 101 ? 27.661 21.212 -21.289 1.00 43.81 101 ARG A CA 1
ATOM 836 C C . ARG A 1 101 ? 26.672 21.877 -22.245 1.00 43.81 101 ARG A C 1
ATOM 838 O O . ARG A 1 101 ? 26.649 23.101 -22.360 1.00 43.81 101 ARG A O 1
ATOM 845 N N . ASP A 1 102 ? 25.805 21.084 -22.853 1.00 37.03 102 ASP A N 1
ATOM 846 C CA . ASP A 1 102 ? 24.623 21.607 -23.521 1.00 37.03 102 ASP A CA 1
ATOM 847 C C . ASP A 1 102 ? 23.514 21.885 -22.497 1.00 37.03 102 ASP A C 1
ATOM 849 O O . ASP A 1 102 ? 22.975 20.998 -21.839 1.00 37.03 102 ASP A O 1
ATOM 853 N N . LYS A 1 103 ? 23.300 23.193 -22.327 1.00 35.00 103 LYS A N 1
ATOM 854 C CA . LYS A 1 103 ? 22.145 23.953 -21.824 1.00 35.00 103 LYS A CA 1
ATOM 855 C C . LYS A 1 103 ? 21.039 23.167 -21.101 1.00 35.00 103 LYS A C 1
ATOM 857 O O . LYS A 1 103 ? 20.392 22.282 -21.649 1.00 35.00 103 LYS A O 1
ATOM 862 N N . ALA A 1 104 ? 20.750 23.623 -19.880 1.00 34.53 104 ALA A N 1
ATOM 863 C CA . ALA A 1 104 ? 19.546 23.277 -19.132 1.00 34.53 104 ALA A CA 1
ATOM 864 C C . ALA A 1 104 ? 18.277 23.440 -20.000 1.00 34.53 104 ALA A C 1
ATOM 866 O O . ALA A 1 104 ? 18.198 24.413 -20.753 1.00 34.53 104 ALA A O 1
ATOM 867 N N . PRO A 1 105 ? 17.282 22.541 -19.897 1.00 39.69 105 PRO A N 1
ATOM 868 C CA . PRO A 1 105 ? 16.031 22.707 -20.623 1.00 39.69 105 PRO A CA 1
ATOM 869 C C . PRO A 1 105 ? 15.254 23.906 -20.061 1.00 39.69 105 PRO A C 1
ATOM 871 O O . PRO A 1 105 ? 15.069 24.033 -18.849 1.00 39.69 105 PRO A O 1
ATOM 874 N N . GLU A 1 106 ? 14.835 24.798 -20.959 1.00 34.06 106 GLU A N 1
ATOM 875 C CA . GLU A 1 106 ? 14.031 25.979 -20.652 1.00 34.06 106 GLU A CA 1
ATOM 876 C C . GLU A 1 106 ? 12.654 25.597 -20.090 1.00 34.06 106 GLU A C 1
ATOM 878 O O . GLU A 1 106 ? 11.957 24.715 -20.593 1.00 34.06 106 GLU A O 1
ATOM 883 N N . LEU A 1 107 ? 12.274 26.305 -19.027 1.00 36.97 107 LEU A N 1
ATOM 884 C CA . LEU A 1 107 ? 10.955 26.292 -18.411 1.00 36.97 107 LEU A CA 1
ATOM 885 C C . LEU A 1 107 ? 9.933 26.989 -19.327 1.00 36.97 107 LEU A C 1
ATOM 887 O O . LEU A 1 107 ? 10.140 28.140 -19.704 1.00 36.97 107 LEU A O 1
ATOM 891 N N . GLY A 1 108 ? 8.780 26.354 -19.553 1.00 42.06 108 GLY A N 1
ATOM 892 C CA . GLY A 1 108 ? 7.535 27.056 -19.883 1.00 42.06 108 GLY A CA 1
ATOM 893 C C . GLY A 1 108 ? 6.920 26.718 -21.240 1.00 42.06 108 GLY A C 1
ATOM 894 O O . GLY A 1 108 ? 7.253 27.317 -22.256 1.00 42.06 108 GLY A O 1
ATOM 895 N N . GLN A 1 109 ? 5.914 25.842 -21.235 1.00 40.47 109 GLN A N 1
ATOM 896 C CA . GLN A 1 109 ? 4.869 25.833 -22.261 1.00 40.47 109 GLN A CA 1
ATOM 897 C C . GLN A 1 109 ? 3.523 26.094 -21.575 1.00 40.47 109 GLN A C 1
ATOM 899 O O . GLN A 1 109 ? 3.187 25.452 -20.581 1.00 40.47 109 GLN A O 1
ATOM 904 N N . GLN A 1 110 ? 2.803 27.104 -22.067 1.00 36.28 110 GLN A N 1
ATOM 905 C CA . GLN A 1 110 ? 1.495 27.538 -21.567 1.00 36.28 110 GLN A CA 1
ATOM 906 C C . GLN A 1 110 ? 0.401 26.507 -21.914 1.00 36.28 110 GLN A C 1
ATOM 908 O O . GLN A 1 110 ? 0.469 25.902 -22.986 1.00 36.28 110 GLN A O 1
ATOM 913 N N . PRO A 1 111 ? -0.619 26.307 -21.056 1.00 38.44 111 PRO A N 1
ATOM 914 C CA . PRO A 1 111 ? -1.643 25.291 -21.283 1.00 38.44 111 PRO A CA 1
ATOM 915 C C . PRO A 1 111 ? -2.656 25.712 -22.359 1.00 38.44 111 PRO A C 1
ATOM 917 O O . PRO A 1 111 ? -3.091 26.862 -22.420 1.00 38.44 111 PRO A O 1
ATOM 920 N N . THR A 1 112 ? -3.057 24.749 -23.190 1.00 35.62 112 THR A N 1
ATOM 921 C CA . THR A 1 112 ? -4.161 24.857 -24.154 1.00 35.62 112 THR A CA 1
ATOM 922 C C . THR A 1 112 ? -5.518 24.621 -23.471 1.00 35.62 112 THR A C 1
ATOM 924 O O . THR A 1 112 ? -5.614 23.941 -22.450 1.00 35.62 112 THR A O 1
ATOM 927 N N . ALA A 1 113 ? -6.575 25.218 -24.032 1.00 41.94 113 ALA A N 1
ATOM 928 C CA . ALA A 1 113 ? -7.867 25.490 -23.387 1.00 41.94 113 ALA A CA 1
ATOM 929 C C . ALA A 1 113 ? -8.798 24.283 -23.109 1.00 41.94 113 ALA A C 1
ATOM 931 O O . ALA A 1 113 ? -9.915 24.500 -22.655 1.00 41.94 113 ALA A O 1
ATOM 932 N N . ASP A 1 114 ? -8.347 23.039 -23.301 1.00 43.25 114 ASP A N 1
ATOM 933 C CA . ASP A 1 114 ? -9.151 21.817 -23.080 1.00 43.25 114 ASP A CA 1
ATOM 934 C C . ASP A 1 114 ? -8.494 20.812 -22.110 1.00 43.25 114 ASP A C 1
ATOM 936 O O . ASP A 1 114 ? -8.818 19.621 -22.083 1.00 43.25 114 ASP A O 1
ATOM 940 N N . ALA A 1 115 ? -7.545 21.262 -21.287 1.00 44.69 115 ALA A N 1
ATOM 941 C CA . ALA A 1 115 ? -6.843 20.381 -20.363 1.00 44.69 115 ALA A CA 1
ATOM 942 C C . ALA A 1 115 ? -7.679 20.090 -19.099 1.00 44.69 115 ALA A C 1
ATOM 944 O O . ALA A 1 115 ? -7.985 20.985 -18.308 1.00 44.69 115 ALA A O 1
ATOM 945 N N . GLN A 1 116 ? -7.996 18.807 -18.871 1.00 42.03 116 GLN A N 1
ATOM 946 C CA . GLN A 1 116 ? -8.325 18.269 -17.540 1.00 42.03 116 GLN A CA 1
ATOM 947 C C . GLN A 1 116 ? -7.326 18.823 -16.509 1.00 42.03 116 GLN A C 1
ATOM 949 O O . GLN A 1 116 ? -6.155 18.969 -16.869 1.00 42.03 116 GLN A O 1
ATOM 954 N N . PRO A 1 117 ? -7.729 19.116 -15.252 1.00 44.06 117 PRO A N 1
ATOM 955 C CA . PRO A 1 117 ? -6.845 19.761 -14.286 1.00 44.06 117 PRO A CA 1
ATOM 956 C C . PRO A 1 117 ? -5.549 18.961 -14.171 1.00 44.06 117 PRO A C 1
ATOM 958 O O . PRO A 1 117 ? -5.546 17.827 -13.684 1.00 44.06 117 PRO A O 1
ATOM 961 N N . GLN A 1 118 ? -4.465 19.541 -14.687 1.00 48.31 118 GLN A N 1
ATOM 962 C CA . GLN A 1 118 ? -3.164 18.902 -14.763 1.00 48.31 118 GLN A CA 1
ATOM 963 C C . GLN A 1 118 ? -2.596 18.850 -13.352 1.00 48.31 118 GLN A C 1
ATOM 965 O O . GLN A 1 118 ? -1.952 19.775 -12.865 1.00 48.31 118 GLN A O 1
ATOM 970 N N . TYR A 1 119 ? -2.935 17.774 -12.652 1.00 53.19 119 TYR A N 1
ATOM 971 C CA . TYR A 1 119 ? -2.446 17.500 -11.317 1.00 53.19 119 TYR A CA 1
ATOM 972 C C . TYR A 1 119 ? -0.947 17.228 -11.440 1.00 53.19 119 TYR A C 1
ATOM 974 O O . TYR A 1 119 ? -0.549 16.169 -11.919 1.00 53.19 119 TYR A O 1
ATOM 982 N N . GLU A 1 120 ? -0.134 18.220 -11.063 1.00 59.03 120 GLU A N 1
ATOM 983 C CA . GLU A 1 120 ? 1.327 18.178 -11.181 1.00 59.03 120 GLU A CA 1
ATOM 984 C C . GLU A 1 120 ? 1.890 16.838 -10.698 1.00 59.03 120 GLU A C 1
ATOM 986 O O . GLU A 1 120 ? 1.496 16.327 -9.644 1.00 59.03 120 GLU A O 1
ATOM 991 N N . GLU A 1 121 ? 2.807 16.292 -11.485 1.00 56.69 121 GLU A N 1
ATOM 992 C CA . GLU A 1 121 ? 3.461 15.002 -11.305 1.00 56.69 121 GLU A CA 1
ATOM 993 C C . GLU A 1 121 ? 4.068 14.872 -9.895 1.00 56.69 121 GLU A C 1
ATOM 995 O O . GLU A 1 121 ? 4.730 15.779 -9.387 1.00 56.69 121 GLU A O 1
ATOM 1000 N N . CYS A 1 122 ? 3.809 13.753 -9.212 1.00 52.38 122 CYS A N 1
ATOM 1001 C CA . CYS A 1 122 ? 4.496 13.455 -7.959 1.00 52.38 122 CYS A CA 1
ATOM 1002 C C . CYS A 1 122 ? 5.949 13.106 -8.298 1.00 52.38 122 CYS A C 1
ATOM 1004 O O . CYS A 1 122 ? 6.173 12.300 -9.190 1.00 52.38 122 CYS A O 1
ATOM 1006 N N . LEU A 1 123 ? 6.927 13.683 -7.598 1.00 57.44 123 LEU A N 1
ATOM 1007 C CA . LEU A 1 123 ? 8.356 13.380 -7.773 1.00 57.44 123 LEU A CA 1
ATOM 1008 C C . LEU A 1 123 ? 8.948 12.689 -6.532 1.00 57.44 123 LEU A C 1
ATOM 1010 O O . LEU A 1 123 ? 10.117 12.892 -6.226 1.00 57.44 123 LEU A O 1
ATOM 1014 N N . ALA A 1 124 ? 8.127 11.854 -5.868 1.00 50.12 124 ALA A N 1
ATOM 1015 C CA . ALA A 1 124 ? 8.301 11.162 -4.570 1.00 50.12 124 ALA A CA 1
ATOM 1016 C C . ALA A 1 124 ? 7.491 11.705 -3.371 1.00 50.12 124 ALA A C 1
ATOM 1018 O O . ALA A 1 124 ? 7.508 11.059 -2.325 1.00 50.12 124 ALA A O 1
ATOM 1019 N N . CYS A 1 125 ? 6.727 12.791 -3.548 1.00 53.72 125 CYS A N 1
ATOM 1020 C CA . CYS A 1 125 ? 6.248 13.717 -2.503 1.00 53.72 125 CYS A CA 1
ATOM 1021 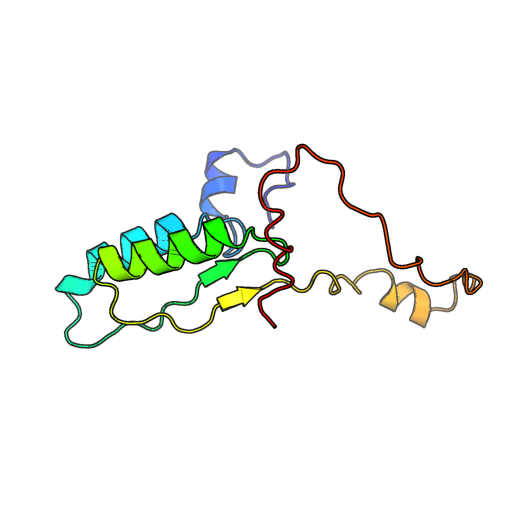C C . CYS A 1 125 ? 7.440 14.471 -1.887 1.00 53.72 125 CYS A C 1
ATOM 1023 O O . CYS A 1 125 ? 8.277 13.840 -1.251 1.00 53.72 125 CYS A O 1
ATOM 1025 N N . GLN A 1 126 ? 7.555 15.781 -2.136 1.00 37.97 126 GLN A N 1
ATOM 1026 C CA . GLN A 1 126 ? 8.571 16.636 -1.498 1.00 37.97 126 GLN A CA 1
ATOM 1027 C C . GLN A 1 126 ? 8.423 16.644 0.025 1.00 37.97 126 GLN A C 1
ATOM 1029 O O . GLN A 1 126 ? 7.260 16.619 0.491 1.00 37.97 126 GLN A O 1
#

pLDDT: mean 76.72, std 23.86, range [34.06, 98.38]

Secondary structure (DSSP, 8-state):
--TT-TTS-HHHHHHT--TTTS-HHHHHHHHHHHGGG-SS-----EEE-TT--HHHHHHHHHHHHHTT------EEEPPTT--TTSHHHHHHTT-SPPPP---PPPP--PPPTT--------SS--

Radius of gyration: 20.53 Å; chains: 1; bounding box: 51×46×44 Å